Protein AF-A0AAW5ADW5-F1 (afdb_monomer_lite)

Structure (mmCIF, N/CA/C/O backbone):
data_AF-A0AAW5ADW5-F1
#
_entry.id   AF-A0AAW5ADW5-F1
#
loop_
_atom_site.group_PDB
_atom_site.id
_atom_site.type_symbol
_atom_site.label_atom_id
_atom_site.label_alt_id
_atom_site.label_comp_id
_atom_site.label_asym_id
_atom_site.label_entity_id
_atom_site.label_seq_id
_atom_site.pdbx_PDB_ins_code
_atom_site.Cartn_x
_atom_site.Cartn_y
_atom_site.Cartn_z
_atom_site.occupancy
_atom_site.B_iso_or_equiv
_atom_site.auth_seq_id
_atom_site.auth_comp_id
_atom_site.auth_asym_id
_atom_site.auth_atom_id
_atom_site.pdbx_PDB_model_num
ATOM 1 N N . MET A 1 1 ? 5.653 7.136 10.709 1.00 45.62 1 MET A N 1
ATOM 2 C CA . MET A 1 1 ? 5.687 5.986 9.777 1.00 45.62 1 MET A CA 1
ATOM 3 C C . MET A 1 1 ? 7.054 5.313 9.903 1.00 45.62 1 MET A C 1
ATOM 5 O O . MET A 1 1 ? 8.039 6.046 9.893 1.00 45.62 1 MET A O 1
ATOM 9 N N . PRO A 1 2 ? 7.150 3.985 10.089 1.00 39.09 2 PRO A N 1
ATOM 10 C CA . PRO A 1 2 ? 8.433 3.304 10.281 1.00 39.09 2 PRO A CA 1
ATOM 11 C C . PRO A 1 2 ? 9.380 3.470 9.071 1.00 39.09 2 PRO A C 1
ATOM 13 O O . PRO A 1 2 ? 8.935 3.268 7.937 1.00 39.09 2 PRO A O 1
ATOM 16 N N . PRO A 1 3 ? 10.683 3.753 9.278 1.00 46.34 3 PRO A N 1
ATOM 17 C CA . PRO A 1 3 ? 11.676 3.918 8.202 1.00 46.34 3 PRO A CA 1
ATOM 18 C C . PRO A 1 3 ? 11.864 2.685 7.299 1.00 46.34 3 PRO A C 1
ATOM 20 O O . PRO A 1 3 ? 12.345 2.791 6.175 1.00 46.34 3 PRO A O 1
ATOM 23 N N . SER A 1 4 ? 11.485 1.498 7.774 1.00 50.69 4 SER A N 1
ATOM 24 C CA . SER A 1 4 ? 11.628 0.228 7.049 1.00 50.69 4 SER A CA 1
ATOM 25 C C . SER A 1 4 ? 10.579 0.019 5.947 1.00 50.69 4 SER A C 1
ATOM 27 O O . SER A 1 4 ? 10.792 -0.767 5.018 1.00 50.69 4 SER A O 1
ATOM 29 N N . LEU A 1 5 ? 9.437 0.710 6.026 1.00 45.44 5 LEU A N 1
ATOM 30 C CA . LEU A 1 5 ? 8.346 0.575 5.058 1.00 45.44 5 LEU A CA 1
ATOM 31 C C . LEU A 1 5 ? 8.602 1.404 3.800 1.00 45.44 5 LEU A C 1
ATOM 33 O O . LEU A 1 5 ? 8.369 0.919 2.693 1.00 45.44 5 LEU A O 1
ATOM 37 N N . THR A 1 6 ? 9.159 2.605 3.955 1.00 50.12 6 THR A N 1
ATOM 38 C CA . THR A 1 6 ? 9.479 3.505 2.845 1.00 50.12 6 THR A CA 1
ATOM 39 C C . THR A 1 6 ? 10.490 2.862 1.899 1.00 50.12 6 THR A C 1
ATOM 41 O O . THR A 1 6 ? 10.198 2.716 0.715 1.00 50.12 6 THR A O 1
ATOM 44 N N . HIS A 1 7 ? 11.623 2.370 2.403 1.00 50.06 7 HIS A N 1
ATOM 45 C CA . HIS A 1 7 ? 12.730 1.895 1.562 1.00 50.06 7 HIS A CA 1
ATOM 46 C C . HIS A 1 7 ? 12.331 0.772 0.579 1.00 50.06 7 HIS A C 1
ATOM 48 O O . HIS A 1 7 ? 12.723 0.790 -0.587 1.00 50.06 7 HIS A O 1
ATOM 54 N N . SER A 1 8 ? 11.489 -0.181 1.005 1.00 52.41 8 SER A N 1
ATOM 55 C CA . SER A 1 8 ? 11.025 -1.254 0.106 1.00 52.41 8 SER A CA 1
ATOM 56 C C . SER A 1 8 ? 9.930 -0.810 -0.867 1.00 52.41 8 SER A C 1
ATOM 58 O O . SER A 1 8 ? 9.838 -1.356 -1.963 1.00 52.41 8 SER A O 1
ATOM 60 N N . LEU A 1 9 ? 9.115 0.184 -0.491 1.00 52.06 9 LEU A N 1
ATOM 61 C CA . LEU A 1 9 ? 8.066 0.730 -1.354 1.00 52.06 9 LEU A CA 1
ATOM 62 C C . LEU A 1 9 ? 8.649 1.599 -2.481 1.00 52.06 9 LEU A C 1
ATOM 64 O O . LEU A 1 9 ? 8.184 1.529 -3.616 1.00 52.06 9 LEU A O 1
ATOM 68 N N . TYR A 1 10 ? 9.698 2.373 -2.191 1.00 57.38 10 TYR A N 1
ATOM 69 C CA . TYR A 1 10 ? 10.433 3.132 -3.208 1.00 57.38 10 TYR A CA 1
ATOM 70 C C . TYR A 1 10 ? 11.123 2.198 -4.215 1.00 57.38 10 TYR A C 1
ATOM 72 O O . TYR A 1 10 ? 11.016 2.415 -5.420 1.00 57.38 10 TYR A O 1
ATOM 80 N N . SER A 1 11 ? 11.715 1.099 -3.734 1.00 67.31 11 SER A N 1
ATOM 81 C CA . SER A 1 11 ? 12.453 0.138 -4.565 1.00 67.31 11 SER A CA 1
ATOM 82 C C . SER A 1 11 ? 11.614 -0.491 -5.688 1.00 67.31 11 SER A C 1
ATOM 84 O O . SER A 1 11 ? 12.034 -0.488 -6.849 1.00 67.31 11 SER A O 1
ATOM 86 N N . TRP A 1 12 ? 10.413 -1.007 -5.394 1.00 69.19 12 TRP A N 1
ATOM 87 C CA . TRP A 1 12 ? 9.588 -1.618 -6.446 1.00 69.19 12 TRP A CA 1
ATOM 88 C C . TRP A 1 12 ? 9.013 -0.568 -7.397 1.00 69.19 12 TRP A C 1
ATOM 90 O O . TRP A 1 12 ? 8.902 -0.847 -8.590 1.00 69.19 12 TRP A O 1
ATOM 100 N N . ARG A 1 13 ? 8.684 0.636 -6.899 1.00 70.25 13 ARG A N 1
ATOM 101 C CA . ARG A 1 13 ? 8.184 1.742 -7.724 1.00 70.25 13 ARG A CA 1
ATOM 102 C C . ARG A 1 13 ? 9.242 2.181 -8.725 1.00 70.25 13 ARG A C 1
ATOM 104 O O . ARG A 1 13 ? 8.940 2.318 -9.900 1.00 70.25 13 ARG A O 1
ATOM 111 N N . GLU A 1 14 ? 10.480 2.361 -8.282 1.00 77.75 14 GLU A N 1
ATOM 112 C CA . GLU A 1 14 ? 11.607 2.706 -9.152 1.00 77.75 14 GLU A CA 1
ATOM 113 C C . GLU A 1 14 ? 11.882 1.604 -10.177 1.00 77.75 14 GLU A C 1
ATOM 115 O O . GLU A 1 14 ? 12.017 1.894 -11.365 1.00 77.75 14 GLU A O 1
ATOM 120 N N . SER A 1 15 ? 11.869 0.337 -9.747 1.00 75.56 15 SER A N 1
ATOM 121 C CA . SER A 1 15 ? 11.998 -0.819 -10.643 1.00 75.56 15 SER A CA 1
ATOM 122 C C . SER A 1 15 ? 10.884 -0.860 -11.694 1.00 75.56 15 SER A C 1
ATOM 124 O O . SER A 1 15 ? 11.150 -1.083 -12.876 1.00 75.56 15 SER A O 1
ATOM 126 N N . LEU A 1 16 ? 9.636 -0.615 -11.286 1.00 76.50 16 LEU A N 1
ATOM 127 C CA . LEU A 1 16 ? 8.482 -0.604 -12.177 1.00 76.50 16 LEU A CA 1
ATOM 128 C C . LEU A 1 16 ? 8.550 0.568 -13.156 1.00 76.50 16 LEU A C 1
ATOM 130 O O . LEU A 1 16 ? 8.416 0.354 -14.355 1.00 76.50 16 LEU A O 1
ATOM 134 N N . THR A 1 17 ? 8.819 1.779 -12.668 1.00 79.69 17 THR A N 1
ATOM 135 C CA . THR A 1 17 ? 8.977 2.982 -13.493 1.00 79.69 17 THR A CA 1
ATOM 136 C C . THR A 1 17 ? 10.092 2.805 -14.512 1.00 79.69 17 THR A C 1
ATOM 138 O O . THR A 1 17 ? 9.907 3.130 -15.682 1.00 79.69 17 THR A O 1
ATOM 141 N N . LEU A 1 18 ? 11.235 2.243 -14.106 1.00 81.44 18 LEU A N 1
ATOM 142 C CA . LEU A 1 18 ? 12.326 1.935 -15.021 1.00 81.44 18 LEU A CA 1
ATOM 143 C C . LEU A 1 18 ? 11.855 0.972 -16.112 1.00 81.44 18 LEU A C 1
ATOM 145 O O . LEU A 1 18 ? 12.024 1.267 -17.290 1.00 81.44 18 LEU A O 1
ATOM 149 N N . LYS A 1 19 ? 11.225 -0.147 -15.745 1.00 77.00 19 LYS A N 1
ATOM 150 C CA . LYS A 1 19 ? 10.771 -1.144 -16.721 1.00 77.00 19 LYS A CA 1
ATOM 151 C C . LYS A 1 19 ? 9.681 -0.609 -17.654 1.00 77.00 19 LYS A C 1
ATOM 153 O O . LYS A 1 19 ? 9.738 -0.889 -18.845 1.00 77.00 19 LYS A O 1
ATOM 158 N N . ILE A 1 20 ? 8.743 0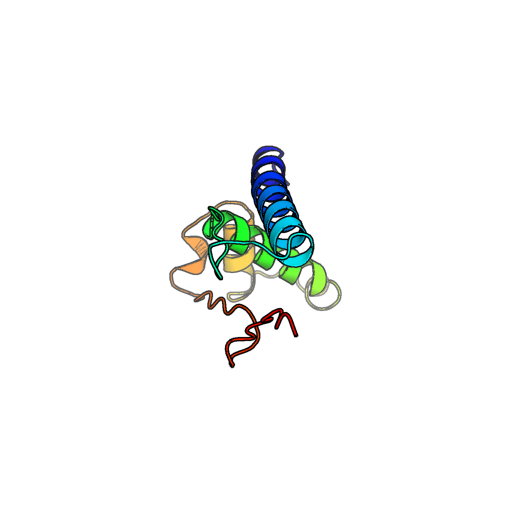.194 -17.149 1.00 77.81 20 ILE A N 1
ATOM 159 C CA . ILE A 1 20 ? 7.729 0.890 -17.957 1.00 77.81 20 ILE A CA 1
ATOM 160 C C . ILE A 1 20 ? 8.411 1.833 -18.951 1.00 77.81 20 ILE A C 1
ATOM 162 O O . ILE A 1 20 ? 8.141 1.776 -20.149 1.00 77.81 20 ILE A O 1
ATOM 166 N N . ASN A 1 21 ? 9.343 2.663 -18.480 1.00 80.00 21 ASN A N 1
ATOM 167 C CA . ASN A 1 21 ? 10.070 3.590 -19.341 1.00 80.00 21 ASN A CA 1
ATOM 168 C C . ASN A 1 21 ? 10.877 2.849 -20.409 1.00 80.00 21 ASN A C 1
ATOM 170 O O . ASN A 1 21 ? 10.855 3.251 -21.567 1.00 80.00 21 ASN A O 1
ATOM 174 N N . LEU A 1 22 ? 11.557 1.758 -20.049 1.00 76.50 22 LEU A N 1
ATOM 175 C CA . LEU A 1 22 ? 12.288 0.921 -20.999 1.00 76.50 22 LEU A CA 1
ATOM 176 C C . LEU A 1 22 ? 11.349 0.311 -22.048 1.00 76.50 22 LEU A C 1
ATOM 178 O O . LEU A 1 22 ? 11.667 0.363 -23.234 1.00 76.50 22 LEU A O 1
ATOM 182 N N . PHE A 1 23 ? 10.188 -0.195 -21.625 1.00 75.62 23 PHE A N 1
ATOM 183 C CA . PHE A 1 23 ? 9.178 -0.776 -22.508 1.00 75.62 23 PHE A CA 1
ATOM 184 C C . PHE A 1 23 ? 8.655 0.229 -23.546 1.00 75.62 23 PHE A C 1
ATOM 186 O O . PHE A 1 23 ? 8.555 -0.097 -24.724 1.00 75.62 23 PHE A O 1
ATOM 193 N N . PHE A 1 24 ? 8.369 1.471 -23.145 1.00 74.44 24 PHE A N 1
ATOM 194 C CA . PHE A 1 24 ? 7.875 2.491 -24.079 1.00 74.44 24 PHE A CA 1
ATOM 195 C C . PHE A 1 24 ? 8.990 3.150 -24.912 1.00 74.44 24 PHE A C 1
ATOM 197 O O . PHE A 1 24 ? 8.770 3.507 -26.079 1.00 74.44 24 PHE A O 1
ATOM 204 N N . LYS A 1 25 ? 10.193 3.293 -24.338 1.00 77.62 25 LYS A N 1
ATOM 205 C CA . LYS A 1 25 ? 11.356 3.921 -24.983 1.00 77.62 25 LYS A CA 1
ATOM 206 C C . LYS A 1 25 ? 11.949 3.041 -26.076 1.00 77.62 25 LYS A C 1
ATOM 208 O O . LYS A 1 25 ? 12.237 3.546 -27.159 1.00 77.62 25 LYS A O 1
ATOM 213 N N . TYR A 1 26 ? 12.118 1.747 -25.819 1.00 72.88 26 TYR A N 1
ATOM 214 C CA . TYR A 1 26 ? 12.745 0.834 -26.766 1.00 72.88 26 TYR A CA 1
ATOM 215 C C . TYR A 1 26 ? 11.688 0.050 -27.534 1.00 72.88 26 TYR A C 1
ATOM 217 O O . TYR A 1 26 ? 10.860 -0.651 -26.969 1.00 72.88 26 TYR A O 1
ATOM 225 N N . ALA A 1 27 ? 11.745 0.167 -28.856 1.00 60.94 27 ALA A N 1
ATOM 226 C CA . ALA A 1 27 ? 10.829 -0.455 -29.803 1.00 60.94 27 ALA A CA 1
ATOM 227 C C . ALA A 1 27 ? 10.918 -1.992 -29.886 1.00 60.94 27 ALA A C 1
ATOM 229 O O . ALA A 1 27 ? 10.156 -2.629 -30.603 1.00 60.94 27 ALA A O 1
ATOM 230 N N . ASN A 1 28 ? 11.853 -2.584 -29.146 1.00 66.06 28 ASN A N 1
ATOM 231 C CA . ASN A 1 28 ? 12.398 -3.901 -29.440 1.00 66.06 28 ASN A CA 1
ATOM 232 C C . ASN A 1 28 ? 12.211 -4.860 -28.261 1.00 66.06 28 ASN A C 1
ATOM 234 O O . ASN A 1 28 ? 12.974 -5.816 -28.143 1.00 66.06 28 ASN A O 1
ATOM 238 N N . SER A 1 29 ? 11.287 -4.578 -27.335 1.00 61.75 29 SER A N 1
ATOM 239 C CA . SER A 1 29 ? 11.070 -5.477 -26.201 1.00 61.75 29 SER A CA 1
ATOM 240 C C . SER A 1 29 ? 10.651 -6.851 -26.742 1.00 61.75 29 SER A C 1
ATOM 242 O O . SER A 1 29 ? 9.592 -6.945 -27.362 1.00 61.75 29 SER A O 1
ATOM 244 N N . PRO A 1 30 ? 11.441 -7.920 -26.522 1.00 65.56 30 PRO A N 1
ATOM 245 C CA . PRO A 1 30 ? 11.103 -9.260 -27.004 1.00 65.56 30 PRO A CA 1
ATOM 246 C C . PRO A 1 30 ? 9.888 -9.846 -26.268 1.00 65.56 30 PRO A C 1
ATOM 248 O O . PRO A 1 30 ? 9.374 -10.891 -26.654 1.00 65.56 30 PRO A O 1
ATOM 251 N N . VAL A 1 31 ? 9.433 -9.178 -25.201 1.00 61.47 31 VAL A N 1
ATOM 252 C CA . VAL A 1 31 ? 8.280 -9.555 -24.385 1.00 61.47 31 VAL A CA 1
ATOM 253 C C . VAL A 1 31 ? 7.284 -8.400 -24.294 1.00 61.47 31 VAL A C 1
ATOM 255 O O . VAL A 1 31 ? 7.668 -7.243 -24.111 1.00 61.47 31 VAL A O 1
ATOM 258 N N . SER A 1 32 ? 5.993 -8.716 -24.400 1.00 69.06 32 SER A N 1
ATOM 259 C CA . SER A 1 32 ? 4.881 -7.762 -24.281 1.00 69.06 32 SER A CA 1
ATOM 260 C C . SER A 1 32 ? 4.381 -7.587 -22.840 1.00 69.06 32 SER A C 1
ATOM 262 O O . SER A 1 32 ? 3.346 -6.959 -22.621 1.00 69.06 32 SER A O 1
ATOM 264 N N . SER A 1 33 ? 5.075 -8.166 -21.856 1.00 66.62 33 SER A N 1
ATOM 265 C CA . SER A 1 33 ? 4.739 -8.077 -20.436 1.00 66.62 33 SER A CA 1
ATOM 266 C C . SER A 1 33 ? 5.950 -7.669 -19.602 1.00 66.62 33 SER A C 1
ATOM 268 O O . SER A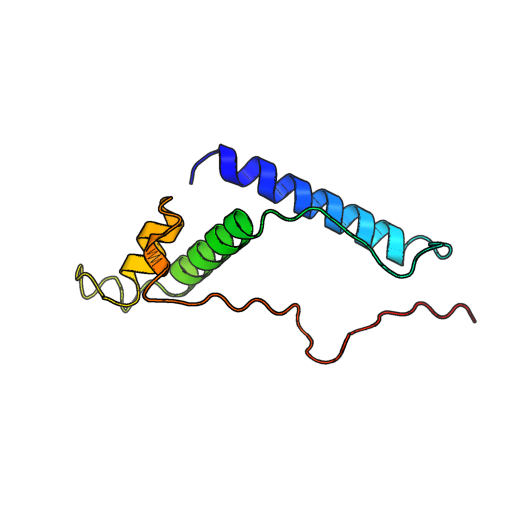 1 33 ? 7.095 -8.017 -19.889 1.00 66.62 33 SER A O 1
ATOM 270 N N . VAL A 1 34 ? 5.682 -6.915 -18.538 1.00 68.44 34 VAL A N 1
ATOM 271 C CA . VAL A 1 34 ? 6.676 -6.456 -17.570 1.00 68.44 34 VAL A CA 1
ATOM 272 C C . VAL A 1 34 ? 6.259 -6.960 -16.198 1.00 68.44 34 VAL A C 1
ATOM 274 O O . VAL A 1 34 ? 5.137 -6.722 -15.760 1.00 68.44 34 VAL A O 1
ATOM 277 N N . HIS A 1 35 ? 7.175 -7.625 -15.500 1.00 70.38 35 HIS A N 1
ATOM 278 C CA . HIS A 1 35 ? 6.929 -8.154 -14.162 1.00 70.38 35 HIS A CA 1
ATOM 279 C C . HIS A 1 35 ? 7.823 -7.453 -13.145 1.00 70.38 35 HIS A C 1
ATOM 281 O O . HIS A 1 35 ? 9.006 -7.203 -13.397 1.00 70.38 35 HIS A O 1
ATOM 287 N N . THR A 1 36 ? 7.277 -7.148 -11.973 1.00 72.94 36 THR A N 1
ATOM 288 C CA . THR A 1 36 ? 8.048 -6.645 -10.836 1.00 72.94 36 THR A CA 1
ATOM 289 C C . THR A 1 36 ? 7.565 -7.329 -9.560 1.00 72.94 36 THR A C 1
ATOM 291 O O . THR A 1 36 ? 6.357 -7.526 -9.417 1.00 72.94 36 THR A O 1
ATOM 294 N N . PRO A 1 37 ? 8.464 -7.731 -8.647 1.00 75.62 37 PRO A N 1
ATOM 295 C CA . PRO A 1 37 ? 8.041 -8.261 -7.362 1.00 75.62 37 PRO A CA 1
ATOM 296 C C . PRO A 1 37 ? 7.348 -7.151 -6.566 1.00 75.62 37 PRO A C 1
ATOM 298 O O . PRO A 1 37 ? 7.898 -6.063 -6.387 1.00 75.62 37 PRO A O 1
ATOM 301 N N . VAL A 1 38 ? 6.137 -7.430 -6.089 1.00 75.06 38 VAL A N 1
ATOM 302 C CA . VAL A 1 38 ? 5.359 -6.522 -5.241 1.00 75.06 38 VAL A CA 1
ATOM 303 C C . VAL A 1 38 ? 5.087 -7.218 -3.918 1.00 75.06 38 VAL A C 1
ATOM 305 O O . VAL A 1 38 ? 4.625 -8.356 -3.884 1.00 75.06 38 VAL A O 1
ATOM 308 N N . ASN A 1 39 ? 5.348 -6.521 -2.815 1.00 83.69 39 ASN A N 1
ATOM 309 C CA . ASN A 1 39 ? 4.859 -6.941 -1.510 1.00 83.69 39 ASN A CA 1
ATOM 310 C C . ASN A 1 39 ? 3.430 -6.403 -1.340 1.00 83.69 39 ASN A C 1
ATOM 312 O O . ASN A 1 39 ? 3.242 -5.239 -0.980 1.00 83.69 39 ASN A O 1
ATOM 316 N N . ALA A 1 40 ? 2.443 -7.248 -1.651 1.00 82.00 40 ALA A N 1
ATOM 317 C CA . ALA A 1 40 ? 1.028 -6.878 -1.654 1.00 82.00 40 ALA A CA 1
ATOM 318 C C . ALA A 1 40 ? 0.552 -6.361 -0.288 1.00 82.00 40 ALA A C 1
ATOM 320 O O . ALA A 1 40 ? -0.167 -5.370 -0.233 1.00 82.00 40 ALA A O 1
ATOM 321 N N . LEU A 1 41 ? 1.029 -6.959 0.807 1.00 86.50 41 LEU A N 1
ATOM 322 C CA . LEU A 1 41 ? 0.698 -6.550 2.172 1.00 86.50 41 LEU A CA 1
ATOM 323 C C . LEU A 1 41 ? 1.195 -5.131 2.482 1.00 86.50 41 LEU A C 1
ATOM 325 O O . LEU A 1 41 ? 0.432 -4.284 2.941 1.00 86.50 41 LEU A O 1
ATOM 329 N N . LYS A 1 42 ? 2.461 -4.827 2.165 1.00 85.31 42 LYS A N 1
ATOM 330 C CA . LYS A 1 42 ? 3.013 -3.472 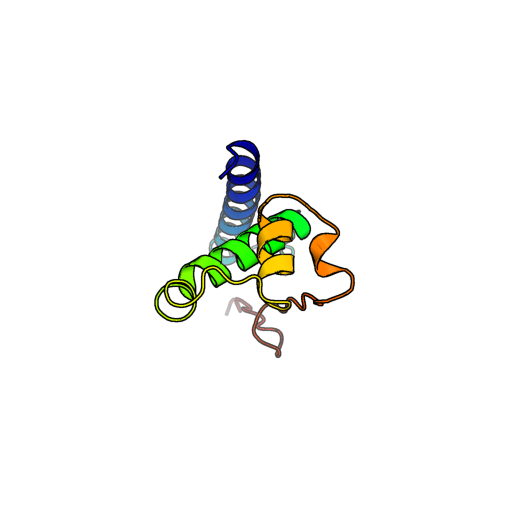2.345 1.00 85.31 42 LYS A CA 1
ATOM 331 C C . LYS A 1 42 ? 2.305 -2.443 1.468 1.00 85.31 42 LYS A C 1
ATOM 333 O O . LYS A 1 42 ? 2.102 -1.314 1.908 1.00 85.31 42 LYS A O 1
ATOM 338 N N . TYR A 1 43 ? 1.956 -2.820 0.239 1.00 84.69 43 TYR A N 1
ATOM 339 C CA . TYR A 1 43 ? 1.204 -1.959 -0.668 1.00 84.69 43 TYR A CA 1
ATOM 340 C C . TYR A 1 43 ? -0.202 -1.668 -0.126 1.00 84.69 43 TYR A C 1
ATOM 342 O O . TYR A 1 43 ? -0.576 -0.503 -0.013 1.00 84.69 43 TYR A O 1
ATOM 350 N N . ALA A 1 44 ? -0.938 -2.703 0.285 1.00 88.19 44 ALA A N 1
ATOM 351 C CA . ALA A 1 44 ? -2.262 -2.579 0.884 1.00 88.19 44 ALA A CA 1
ATOM 352 C C . ALA A 1 44 ? -2.228 -1.696 2.139 1.00 88.19 44 ALA A C 1
ATOM 354 O O . ALA A 1 44 ? -2.999 -0.746 2.241 1.00 88.19 44 ALA A O 1
ATOM 355 N N . ARG A 1 45 ? -1.264 -1.924 3.041 1.00 91.06 45 ARG A N 1
ATOM 356 C CA . ARG A 1 45 ? -1.040 -1.097 4.235 1.00 91.06 45 ARG A CA 1
ATOM 357 C C . ARG A 1 45 ? -0.835 0.380 3.894 1.00 91.06 45 ARG A C 1
ATOM 359 O O . ARG A 1 45 ? -1.438 1.251 4.517 1.00 91.06 45 ARG A O 1
ATOM 366 N N . ALA A 1 46 ? 0.001 0.672 2.898 1.00 88.56 46 ALA A N 1
ATOM 367 C CA . ALA A 1 46 ? 0.239 2.044 2.454 1.00 88.56 46 ALA A CA 1
ATOM 368 C C . ALA A 1 46 ? -1.027 2.689 1.861 1.00 88.56 46 ALA A C 1
ATOM 370 O O . ALA A 1 46 ? -1.327 3.839 2.176 1.00 88.56 46 ALA A O 1
ATOM 371 N N . MET A 1 47 ? -1.787 1.945 1.054 1.00 89.19 47 MET A N 1
ATOM 372 C CA . MET A 1 47 ? -3.037 2.415 0.450 1.00 89.19 47 MET A CA 1
ATOM 373 C C . MET A 1 47 ? -4.119 2.709 1.492 1.00 89.19 47 MET A C 1
ATOM 375 O O . MET A 1 47 ? -4.727 3.775 1.435 1.00 89.19 47 MET A O 1
ATOM 379 N N . VAL A 1 48 ? -4.325 1.817 2.467 1.00 90.06 48 VAL A N 1
ATOM 380 C CA . VAL A 1 48 ? -5.276 2.039 3.571 1.00 90.06 48 VAL A CA 1
ATOM 381 C C . VAL A 1 48 ? -4.869 3.270 4.382 1.00 90.06 48 VAL A C 1
ATOM 383 O O . VAL A 1 48 ? -5.707 4.125 4.656 1.00 90.06 48 VAL A O 1
ATOM 386 N N . GLY A 1 49 ? -3.577 3.430 4.690 1.00 88.94 49 GLY A N 1
ATOM 387 C CA . GLY A 1 49 ? -3.072 4.623 5.374 1.00 88.94 49 GLY A CA 1
ATOM 388 C C . GLY A 1 49 ? -3.327 5.919 4.594 1.00 88.94 49 GLY A C 1
ATOM 389 O O . GLY A 1 49 ? -3.752 6.917 5.176 1.00 88.94 49 GLY A O 1
ATOM 390 N N . HIS A 1 50 ? -3.118 5.908 3.274 1.00 87.75 50 HIS A N 1
ATOM 391 C CA . HIS A 1 50 ? -3.448 7.046 2.413 1.00 87.75 50 HIS A CA 1
ATOM 392 C C . HIS A 1 50 ? -4.945 7.347 2.392 1.00 87.75 50 HIS A C 1
ATOM 394 O O . HIS A 1 50 ? -5.319 8.509 2.545 1.00 87.75 50 HIS A O 1
ATOM 400 N N . LEU A 1 51 ? -5.792 6.324 2.261 1.00 86.12 51 LEU A N 1
ATOM 401 C CA . LEU A 1 51 ? -7.242 6.487 2.294 1.00 86.12 51 LEU A CA 1
ATOM 402 C C . LEU A 1 51 ? -7.689 7.132 3.610 1.00 86.12 51 LEU A C 1
ATOM 404 O O . LEU A 1 51 ? -8.334 8.174 3.567 1.00 86.12 51 LEU A O 1
ATOM 408 N N . LEU A 1 52 ? -7.255 6.585 4.754 1.00 85.31 52 LEU A N 1
ATOM 409 C CA . LEU A 1 52 ? -7.564 7.122 6.084 1.00 85.31 52 LEU A CA 1
ATOM 410 C C . LEU A 1 52 ? -7.157 8.597 6.213 1.00 85.31 52 LEU A C 1
ATOM 412 O O . LEU A 1 52 ? -7.939 9.402 6.714 1.00 85.31 52 LEU A O 1
ATOM 416 N N . SER A 1 53 ? -5.972 8.963 5.707 1.00 83.25 53 SER A N 1
ATOM 417 C CA . SER A 1 53 ? -5.487 10.352 5.724 1.00 83.25 53 SER A CA 1
ATOM 418 C C . SER A 1 53 ? -6.276 11.299 4.814 1.00 83.25 53 SER A C 1
ATOM 420 O O . SER A 1 53 ? -6.383 12.485 5.113 1.00 83.25 53 SER A O 1
ATOM 422 N N . ALA A 1 54 ? -6.834 10.789 3.712 1.00 81.00 54 ALA A N 1
ATOM 423 C CA . ALA A 1 54 ? -7.631 11.571 2.771 1.00 81.00 54 ALA A C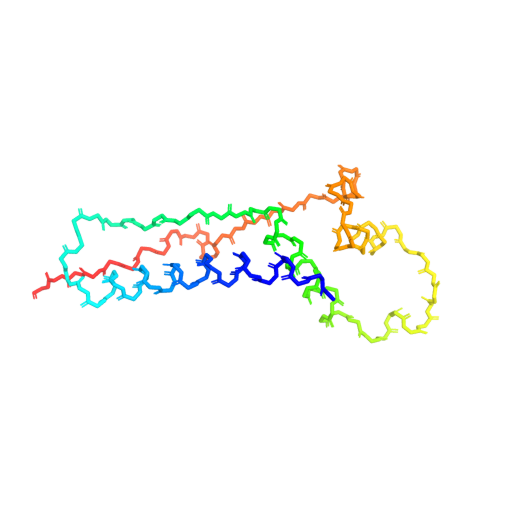A 1
ATOM 424 C C . ALA A 1 54 ? -9.075 11.763 3.257 1.00 81.00 54 ALA A C 1
ATOM 426 O O . ALA A 1 54 ? -9.716 12.752 2.914 1.00 81.00 54 ALA A O 1
ATOM 427 N N . THR A 1 55 ? -9.585 10.830 4.064 1.00 74.12 55 THR A N 1
ATOM 428 C CA . THR A 1 55 ? -10.959 10.851 4.583 1.00 74.12 55 THR A CA 1
ATOM 429 C C . THR A 1 55 ? -11.144 11.690 5.852 1.00 74.12 55 THR A C 1
ATOM 431 O O . THR A 1 55 ? -12.277 11.937 6.254 1.00 74.12 55 THR A O 1
ATOM 434 N N . SER A 1 56 ? -10.075 12.138 6.518 1.00 58.94 56 SER A N 1
ATOM 435 C CA . SER A 1 56 ? -10.182 12.605 7.905 1.00 58.94 56 SER A CA 1
ATOM 436 C C . SER A 1 56 ? -10.092 14.124 8.083 1.00 58.94 56 SER A C 1
ATOM 438 O O . SER A 1 56 ? -8.987 14.654 8.183 1.00 58.94 56 SER A O 1
ATOM 440 N N . VAL A 1 57 ? -11.236 14.794 8.279 1.00 57.59 57 VAL A N 1
ATOM 441 C CA . VAL A 1 57 ? -11.321 15.929 9.228 1.00 57.59 57 VAL A CA 1
ATOM 442 C C . VAL A 1 57 ? -12.658 15.931 9.983 1.00 57.59 57 VAL A C 1
ATOM 444 O O . VAL A 1 57 ? -12.657 15.943 11.211 1.00 57.59 57 VAL A O 1
ATOM 447 N N . GLU A 1 58 ? -13.805 15.877 9.301 1.00 57.66 58 GLU A N 1
ATOM 448 C CA . GLU A 1 58 ? -15.090 16.181 9.965 1.00 57.66 58 GLU A CA 1
ATOM 449 C C . GLU A 1 58 ? -15.663 15.046 10.824 1.00 57.66 58 GLU A C 1
ATOM 451 O O . GLU A 1 58 ? -16.238 15.312 11.881 1.00 57.66 58 GLU A O 1
ATOM 456 N N . GLU A 1 59 ? -15.489 13.790 10.413 1.00 55.84 59 GLU A N 1
ATOM 457 C CA . GLU A 1 59 ? -16.030 12.628 11.134 1.00 55.84 59 GLU A CA 1
ATOM 458 C C . GLU A 1 59 ? -15.127 12.208 12.312 1.00 55.84 59 GLU A C 1
ATOM 460 O O . GLU A 1 59 ? -15.605 11.748 13.345 1.00 55.84 59 GLU A O 1
ATOM 465 N N . PHE A 1 60 ? -13.816 12.463 12.206 1.00 57.88 60 PHE A N 1
ATOM 466 C CA . PHE A 1 60 ? -12.819 12.060 13.205 1.00 57.88 60 PHE A CA 1
ATOM 467 C C . PHE A 1 60 ? -12.737 13.006 14.412 1.00 57.88 60 PHE A C 1
ATOM 469 O O . PHE A 1 60 ? -12.511 12.569 15.537 1.00 57.88 60 PHE A O 1
ATOM 476 N N . LEU A 1 61 ? -12.921 14.315 14.198 1.00 56.47 61 LEU A N 1
ATOM 477 C CA . LEU A 1 61 ? -12.828 15.316 15.269 1.00 56.47 61 LEU A CA 1
ATOM 478 C C . LEU A 1 61 ? -14.059 15.333 16.185 1.00 56.47 61 LEU A C 1
ATOM 480 O O . LEU A 1 61 ? -13.960 15.765 17.331 1.00 56.47 61 LEU A O 1
ATOM 484 N N . LYS A 1 62 ? -15.221 14.886 15.693 1.00 58.38 62 LYS A N 1
ATOM 485 C CA . LYS A 1 62 ? -16.483 14.949 16.448 1.00 58.38 62 LYS A CA 1
ATOM 486 C C . LYS A 1 62 ? -16.642 13.834 17.468 1.00 58.38 62 LYS A C 1
ATOM 488 O O . LYS A 1 62 ? -17.362 14.007 18.446 1.00 58.38 62 LYS A O 1
ATOM 493 N N . THR A 1 63 ? -15.969 12.711 17.269 1.00 51.09 63 THR A N 1
ATOM 494 C CA . THR A 1 63 ? -16.060 11.578 18.174 1.00 51.09 63 THR A CA 1
ATOM 495 C C . THR A 1 63 ? -14.696 10.924 18.241 1.00 51.09 63 THR A C 1
ATOM 497 O O . THR A 1 63 ? -14.316 10.196 17.330 1.00 51.09 63 THR A O 1
ATOM 500 N N . GLY A 1 64 ? -13.981 11.087 19.354 1.00 56.09 64 GLY A N 1
ATOM 501 C CA . GLY A 1 64 ? -12.892 10.178 19.736 1.00 56.09 64 GLY A CA 1
ATOM 502 C C . GLY A 1 64 ? -13.387 8.747 20.007 1.00 56.09 64 GLY A C 1
ATOM 503 O O . GLY A 1 64 ? -12.842 8.055 20.859 1.00 56.09 64 GLY A O 1
ATOM 504 N N . HIS A 1 65 ? -14.472 8.331 19.351 1.00 61.03 65 HIS A N 1
ATOM 505 C CA . HIS A 1 65 ? -15.115 7.052 19.518 1.00 61.03 65 HIS A CA 1
ATOM 506 C C . HIS A 1 65 ? -14.515 6.063 18.538 1.00 61.03 65 HIS A C 1
ATOM 508 O O . HIS A 1 65 ? -14.366 6.322 17.343 1.00 61.03 65 HIS A O 1
ATOM 514 N N . SER A 1 66 ? -14.198 4.910 19.107 1.00 71.25 66 SER A N 1
ATOM 515 C CA . SER A 1 66 ? -13.971 3.684 18.375 1.00 71.25 66 SER A CA 1
ATOM 516 C C . SER A 1 66 ? -15.142 3.431 17.418 1.00 71.25 66 SER A C 1
ATOM 518 O O . SER A 1 66 ? -16.306 3.579 17.799 1.00 71.25 66 SER A O 1
ATOM 520 N N . THR A 1 67 ? -14.835 3.081 16.170 1.00 79.12 67 THR A N 1
ATOM 521 C CA . THR A 1 67 ? -15.836 2.654 15.188 1.00 79.12 67 THR A CA 1
ATOM 522 C C . THR A 1 67 ? -15.483 1.256 14.679 1.00 79.12 67 THR A C 1
ATOM 524 O O . THR A 1 67 ? -14.334 1.035 14.283 1.00 79.12 67 THR A O 1
ATOM 527 N N . PRO A 1 68 ? -16.460 0.330 14.595 1.00 83.50 68 PRO A N 1
ATOM 528 C CA . PRO A 1 68 ? -16.230 -1.025 14.083 1.00 83.50 68 PRO A CA 1
ATOM 529 C C . PRO A 1 68 ? -15.686 -1.073 12.647 1.00 83.50 68 PRO A C 1
ATOM 531 O O . PRO A 1 68 ? -15.129 -2.085 12.238 1.00 83.50 68 PRO A O 1
ATOM 534 N N . TYR A 1 69 ? -15.852 0.013 11.884 1.00 84.94 69 TYR A N 1
ATOM 535 C CA . TYR A 1 69 ? -15.352 0.137 10.518 1.00 84.94 69 TYR A CA 1
ATOM 536 C C . TYR A 1 69 ? -13.910 0.673 10.461 1.00 84.94 69 TYR A C 1
ATOM 538 O O . TYR A 1 69 ? -13.045 0.048 9.859 1.00 84.94 69 TYR A O 1
ATOM 546 N N . LEU A 1 70 ? -13.606 1.813 11.100 1.00 85.12 70 LEU A N 1
ATOM 547 C CA . LEU A 1 70 ? -12.290 2.453 10.941 1.00 85.12 70 LEU A CA 1
ATOM 548 C C . LEU A 1 70 ? -11.199 1.853 11.828 1.00 85.12 70 LEU A C 1
ATOM 550 O O . LEU A 1 70 ? -10.025 1.964 11.484 1.00 85.12 70 LEU A O 1
ATOM 554 N N . ASP A 1 71 ? -11.538 1.269 12.975 1.00 88.12 71 ASP A N 1
ATOM 555 C CA . ASP A 1 71 ? -10.510 0.807 13.913 1.00 88.12 71 ASP A CA 1
ATOM 556 C C . ASP A 1 71 ? -9.716 -0.399 13.406 1.00 88.12 71 ASP A C 1
ATOM 558 O O . ASP A 1 71 ? -8.487 -0.323 13.453 1.00 88.12 71 ASP A O 1
ATOM 562 N N . PRO A 1 72 ? -10.342 -1.431 12.804 1.00 92.56 72 PRO A N 1
ATOM 563 C CA . PRO A 1 72 ? -9.604 -2.488 12.111 1.00 92.56 72 PRO A CA 1
ATOM 564 C C . PRO A 1 72 ? -8.612 -1.949 11.069 1.00 92.56 72 PRO A C 1
ATOM 566 O O . PRO A 1 72 ? -7.490 -2.438 10.955 1.00 92.56 72 PRO A O 1
ATOM 569 N N . LEU A 1 73 ? -8.991 -0.891 10.339 1.00 91.00 73 LEU A N 1
ATOM 570 C CA . LEU A 1 73 ? -8.132 -0.253 9.336 1.00 91.00 73 LEU A CA 1
ATOM 571 C C . LEU A 1 73 ? -6.932 0.465 9.971 1.00 91.00 73 LEU A C 1
ATOM 573 O O . LEU A 1 73 ? -5.835 0.441 9.411 1.00 91.00 73 LEU A O 1
ATOM 577 N N . LYS A 1 74 ? -7.115 1.103 11.135 1.00 89.94 74 LYS A N 1
ATOM 578 C CA . LYS A 1 74 ? -6.022 1.755 11.877 1.00 89.94 74 LYS A CA 1
ATOM 579 C C . LYS A 1 74 ? -5.027 0.724 12.392 1.00 89.94 74 LYS A C 1
ATOM 581 O O . LYS A 1 74 ? -3.835 0.881 12.144 1.00 89.94 74 LYS A O 1
ATOM 586 N N . GLU A 1 75 ? -5.509 -0.328 13.048 1.00 92.19 75 GLU A N 1
ATOM 587 C CA . GLU A 1 75 ? -4.665 -1.409 13.576 1.00 92.19 75 GLU A CA 1
ATOM 588 C C . GLU A 1 75 ? -3.886 -2.106 12.452 1.00 92.19 75 GLU A C 1
ATOM 590 O O . GLU A 1 75 ? -2.668 -2.301 12.548 1.00 92.19 75 GLU A O 1
ATOM 595 N N . PHE A 1 76 ? -4.540 -2.335 11.308 1.00 93.88 76 PHE A N 1
ATOM 596 C CA . PHE A 1 76 ? -3.880 -2.850 10.111 1.00 93.88 76 PHE A CA 1
ATOM 597 C C . PHE A 1 76 ? -2.733 -1.955 9.625 1.00 93.88 76 PHE A C 1
ATOM 599 O O . PHE A 1 76 ? -1.651 -2.439 9.263 1.00 93.88 76 PHE A O 1
ATOM 606 N N . VAL A 1 77 ? -2.934 -0.634 9.641 1.00 92.12 77 VAL A N 1
ATOM 607 C CA . VAL A 1 77 ? -1.901 0.348 9.283 1.00 92.12 77 VAL A CA 1
ATOM 608 C C . VAL A 1 77 ? -0.764 0.394 10.306 1.00 92.12 77 VAL A C 1
ATOM 610 O O . VAL A 1 77 ? 0.395 0.563 9.911 1.00 92.12 77 VAL A O 1
ATOM 613 N N . LEU A 1 78 ? -1.072 0.219 11.592 1.00 91.88 78 LEU A N 1
ATOM 614 C CA . LEU A 1 78 ? -0.104 0.246 12.691 1.00 91.88 78 LEU A CA 1
ATOM 615 C C . LEU A 1 78 ? 0.772 -1.010 12.765 1.00 91.88 78 LEU A C 1
ATOM 617 O O . LEU A 1 78 ? 1.899 -0.918 13.253 1.00 91.88 78 LEU A O 1
ATOM 621 N N . GLY A 1 79 ? 0.324 -2.136 12.207 1.00 91.50 79 GLY A N 1
ATOM 622 C CA . GLY A 1 79 ? 1.172 -3.314 12.018 1.00 91.50 79 GLY A CA 1
ATOM 623 C C . GLY A 1 79 ? 0.498 -4.660 12.242 1.00 91.50 79 GLY A C 1
ATOM 624 O O . GLY A 1 79 ? 1.161 -5.671 12.031 1.00 91.50 79 GLY A O 1
ATOM 625 N N . ASP A 1 80 ? -0.774 -4.695 12.637 1.00 93.38 80 ASP A N 1
ATOM 626 C CA . ASP A 1 80 ? -1.501 -5.951 12.808 1.00 93.38 80 ASP A CA 1
ATOM 627 C C . ASP A 1 80 ? -1.989 -6.482 11.450 1.00 93.38 80 ASP A C 1
ATOM 629 O O . ASP A 1 80 ? -2.945 -5.978 10.864 1.00 93.38 80 ASP A O 1
ATOM 633 N N . ASP A 1 81 ? -1.315 -7.507 10.925 1.00 91.06 81 ASP A N 1
ATOM 634 C CA . ASP A 1 81 ? -1.649 -8.125 9.636 1.00 91.06 81 ASP A CA 1
ATOM 635 C C . ASP A 1 81 ? -3.020 -8.838 9.640 1.00 91.06 81 ASP A C 1
ATOM 637 O O . ASP A 1 81 ? -3.558 -9.115 8.566 1.00 91.06 81 ASP A O 1
ATOM 641 N N . HIS A 1 82 ? -3.601 -9.106 10.817 1.00 92.12 82 HIS A N 1
ATOM 642 C CA . HIS A 1 82 ? -4.864 -9.829 10.987 1.00 92.12 82 HIS A CA 1
ATOM 643 C C . HIS A 1 82 ? -6.031 -8.951 11.454 1.00 92.12 82 HIS A C 1
ATOM 645 O O . HIS A 1 82 ? -7.165 -9.426 11.492 1.00 92.12 82 HIS A O 1
ATOM 651 N N . ALA A 1 83 ? -5.800 -7.662 11.724 1.00 91.50 83 ALA A N 1
ATOM 652 C CA . ALA A 1 83 ? -6.825 -6.742 12.227 1.00 91.50 83 ALA A CA 1
ATOM 653 C C . ALA A 1 83 ? -8.099 -6.691 11.364 1.00 91.50 83 ALA A C 1
ATOM 655 O O . ALA A 1 83 ? -9.192 -6.431 11.863 1.00 91.50 83 ALA A O 1
ATOM 656 N N . MET A 1 84 ? -7.967 -6.939 10.060 1.00 91.19 84 MET A N 1
ATOM 657 C CA . MET A 1 84 ? -9.061 -6.875 9.090 1.00 91.19 84 MET A CA 1
ATOM 658 C C . MET A 1 84 ? -9.674 -8.237 8.741 1.00 91.19 84 MET A C 1
ATOM 660 O O . MET A 1 84 ? -10.681 -8.253 8.039 1.00 91.19 84 MET A O 1
ATOM 664 N N . SER A 1 85 ? -9.112 -9.357 9.215 1.00 89.69 85 SER A N 1
ATOM 665 C CA . SER A 1 85 ? -9.449 -10.706 8.725 1.00 89.69 85 SER A CA 1
ATOM 666 C C . SER A 1 85 ? -10.934 -11.065 8.822 1.00 89.69 85 SER A C 1
ATOM 668 O O . SER A 1 85 ? -11.431 -11.774 7.955 1.00 89.69 85 SER A O 1
ATOM 670 N N . ASP A 1 86 ? -11.640 -10.536 9.823 1.00 90.44 86 ASP A N 1
ATOM 671 C CA . ASP A 1 86 ? -13.062 -10.822 10.045 1.00 90.44 86 ASP A CA 1
ATOM 672 C C . ASP A 1 86 ? -13.995 -9.679 9.610 1.00 90.44 86 ASP A C 1
ATOM 674 O O . ASP A 1 86 ? -15.216 -9.804 9.698 1.00 90.44 86 ASP A O 1
ATOM 678 N N . THR A 1 87 ? -13.445 -8.535 9.185 1.00 90.31 87 THR A N 1
ATOM 679 C CA . THR A 1 87 ? -14.222 -7.298 8.987 1.00 90.31 87 THR A CA 1
ATOM 680 C C . THR A 1 87 ? -14.145 -6.725 7.578 1.00 90.31 87 THR A C 1
ATOM 682 O O . THR A 1 87 ? -15.109 -6.102 7.135 1.00 90.31 87 THR A O 1
ATOM 685 N N . HIS A 1 88 ? -13.028 -6.903 6.870 1.00 88.56 88 HIS A N 1
ATOM 686 C CA . HIS A 1 88 ? -12.791 -6.249 5.588 1.00 88.56 88 HIS A CA 1
ATOM 687 C C . HIS A 1 88 ? -12.027 -7.151 4.620 1.00 88.56 88 HIS A C 1
ATOM 689 O O . HIS A 1 88 ? -10.950 -7.651 4.936 1.00 88.56 88 HIS A O 1
ATOM 695 N N . ASP A 1 89 ? -12.514 -7.211 3.383 1.00 87.25 89 ASP A N 1
ATOM 696 C CA . ASP A 1 89 ? -11.794 -7.796 2.257 1.00 87.25 89 ASP A CA 1
ATOM 697 C C . ASP A 1 89 ? -11.188 -6.699 1.373 1.00 87.25 89 ASP A C 1
ATOM 699 O O . ASP A 1 89 ? -11.855 -5.729 1.000 1.00 87.25 89 ASP A O 1
ATOM 703 N N . ILE A 1 90 ? -9.913 -6.854 1.000 1.00 83.06 90 ILE A N 1
ATOM 704 C CA . ILE A 1 90 ? -9.228 -5.929 0.089 1.00 83.06 90 ILE A CA 1
ATOM 705 C C . ILE A 1 90 ? -9.242 -6.508 -1.323 1.00 83.06 90 ILE A C 1
ATOM 707 O O . ILE A 1 90 ? -8.441 -7.375 -1.674 1.00 83.06 90 ILE A O 1
ATOM 711 N N . PHE A 1 91 ? -10.104 -5.955 -2.170 1.00 80.06 91 PHE A N 1
ATOM 712 C CA . PHE A 1 91 ? -10.076 -6.212 -3.605 1.00 80.06 91 PHE A CA 1
ATOM 713 C C . PHE A 1 91 ? -9.178 -5.184 -4.292 1.00 80.06 91 PHE A C 1
ATOM 715 O O . PHE A 1 91 ? -9.422 -3.980 -4.214 1.00 80.06 91 PHE A O 1
ATOM 722 N N . TYR A 1 92 ? -8.142 -5.647 -4.990 1.00 71.12 92 TYR A N 1
ATOM 723 C CA . TYR A 1 92 ? -7.306 -4.794 -5.830 1.00 71.12 92 TYR A CA 1
ATOM 724 C C . TYR A 1 92 ? -7.523 -5.152 -7.300 1.00 71.12 92 TYR A C 1
ATOM 726 O O . TYR A 1 92 ? -7.422 -6.309 -7.702 1.00 71.12 92 TYR A O 1
ATOM 734 N N . TRP A 1 93 ? -7.815 -4.141 -8.117 1.00 63.88 93 TRP A N 1
ATOM 735 C CA . TRP A 1 93 ? -7.921 -4.279 -9.565 1.00 63.88 93 TRP A CA 1
ATOM 736 C C . TRP A 1 93 ? -7.080 -3.184 -10.210 1.00 63.88 93 TRP A C 1
ATOM 738 O O . TRP A 1 93 ? -7.286 -1.999 -9.949 1.00 63.88 93 TRP A O 1
ATOM 748 N N . PHE A 1 94 ? -6.134 -3.559 -11.069 1.00 56.38 94 PHE A N 1
ATOM 749 C CA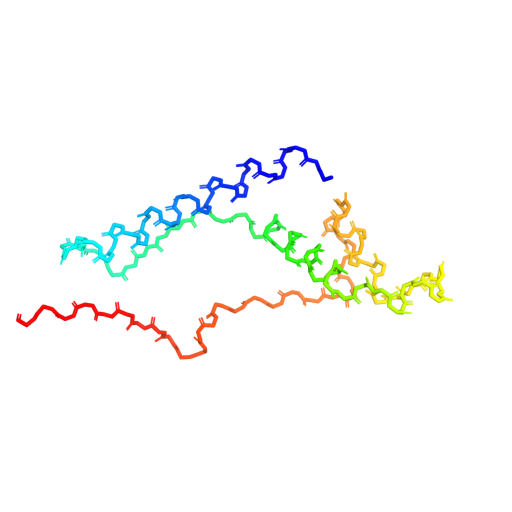 . PHE A 1 94 ? -5.438 -2.585 -11.905 1.00 56.38 94 PHE A CA 1
ATOM 750 C C . PHE A 1 94 ? -6.413 -2.104 -12.982 1.00 56.38 94 PHE A C 1
ATOM 752 O O . PHE A 1 94 ? -6.686 -2.816 -13.947 1.00 56.38 94 PHE A O 1
ATOM 759 N N . PHE A 1 95 ? -7.021 -0.937 -12.769 1.00 44.00 95 PHE A N 1
ATOM 760 C CA . PHE A 1 95 ? -7.913 -0.314 -13.745 1.00 44.00 95 PHE A CA 1
ATOM 761 C C . PHE A 1 95 ? -7.185 -0.141 -15.100 1.00 44.00 95 PHE A C 1
ATOM 763 O O . PHE A 1 95 ? -6.030 0.289 -15.092 1.00 44.00 95 PHE A O 1
ATOM 770 N N . PRO A 1 96 ? -7.824 -0.438 -16.254 1.00 48.06 96 PRO A N 1
ATOM 771 C CA . PRO A 1 96 ? -9.244 -0.733 -16.437 1.00 48.06 96 PRO A CA 1
ATOM 772 C C . PRO A 1 96 ? -9.594 -2.230 -16.536 1.00 48.06 96 PRO A C 1
ATOM 774 O O . PRO A 1 96 ? -8.808 -3.071 -16.959 1.00 48.06 96 PRO A O 1
ATOM 777 N N . HIS A 1 97 ? -10.858 -2.526 -16.213 1.00 39.44 97 HIS A N 1
ATOM 778 C CA . HIS A 1 97 ? -11.534 -3.831 -16.319 1.00 39.44 97 HIS A CA 1
ATOM 779 C C . HIS A 1 97 ? -11.502 -4.448 -17.735 1.00 39.44 97 HIS A C 1
ATOM 781 O O . HIS A 1 97 ? -11.612 -5.661 -17.894 1.00 39.44 97 HIS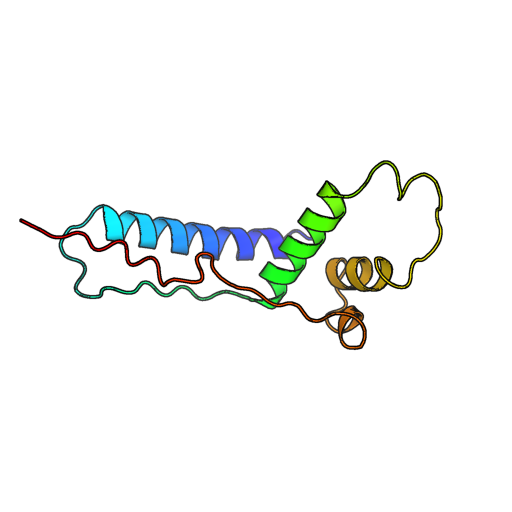 A O 1
ATOM 787 N N . LYS A 1 98 ? -11.278 -3.629 -18.771 1.00 45.22 98 LYS A N 1
ATOM 788 C CA . LYS A 1 98 ? -10.814 -4.099 -20.079 1.00 45.22 98 LYS A CA 1
ATOM 789 C C . LYS A 1 98 ? -9.305 -3.942 -20.109 1.00 45.22 98 LYS A C 1
ATOM 791 O O . LYS A 1 98 ? -8.825 -2.816 -20.034 1.00 45.22 98 LYS A O 1
ATOM 796 N N . HIS A 1 99 ? -8.600 -5.062 -20.229 1.00 45.75 99 HIS A N 1
ATOM 797 C CA . HIS A 1 99 ? -7.158 -5.156 -20.438 1.00 45.75 99 HIS A CA 1
ATOM 798 C C . HIS A 1 99 ? -6.665 -4.006 -21.343 1.00 45.75 99 HIS A C 1
ATOM 800 O O . HIS A 1 99 ? -6.829 -4.061 -22.562 1.00 45.75 99 HIS A O 1
ATOM 806 N N . HIS A 1 100 ? -6.111 -2.929 -20.773 1.00 43.44 100 HIS A N 1
ATOM 807 C CA . HIS A 1 100 ? -5.542 -1.849 -21.577 1.00 43.44 100 HIS A CA 1
ATOM 808 C C . HIS A 1 100 ? -4.190 -2.333 -22.094 1.00 43.44 100 HIS A C 1
ATOM 810 O O . HIS A 1 100 ? -3.171 -2.226 -21.419 1.00 43.44 100 HIS A O 1
ATOM 816 N N . GLN A 1 101 ? -4.196 -2.949 -23.274 1.00 46.84 101 GLN A N 1
ATOM 817 C CA . GLN A 1 101 ? -2.976 -3.268 -24.000 1.00 46.84 101 GLN A CA 1
ATOM 818 C C . GLN A 1 101 ? -2.510 -2.000 -24.721 1.00 46.84 101 GLN A C 1
ATOM 820 O O . GLN A 1 101 ? -3.033 -1.650 -25.777 1.00 46.84 101 GLN A O 1
ATOM 825 N N . SER A 1 102 ? -1.530 -1.293 -24.160 1.00 43.66 102 SER A N 1
ATOM 826 C CA . SER A 1 102 ? -0.796 -0.266 -24.903 1.00 43.66 102 SER A CA 1
ATOM 827 C C . SER A 1 102 ? 0.183 -0.973 -25.847 1.00 43.66 102 SER A C 1
ATOM 829 O O . SER A 1 102 ? 1.335 -1.222 -25.498 1.00 43.66 102 SER A O 1
ATOM 831 N N . ILE A 1 103 ? -0.293 -1.377 -27.026 1.00 52.19 103 ILE A N 1
ATOM 832 C CA . ILE A 1 103 ? 0.545 -1.993 -28.061 1.00 52.19 103 ILE A CA 1
ATOM 833 C C . ILE A 1 103 ? 1.161 -0.872 -28.893 1.00 52.19 103 ILE A C 1
ATOM 835 O O . ILE A 1 103 ? 0.453 -0.054 -29.477 1.00 52.19 103 ILE A O 1
ATOM 839 N N . LYS A 1 104 ? 2.490 -0.845 -28.966 1.00 44.00 104 LYS A N 1
ATOM 840 C CA . LYS A 1 104 ? 3.215 -0.016 -29.927 1.00 44.00 104 LYS A CA 1
ATOM 841 C C . LYS A 1 104 ? 3.263 -0.782 -31.249 1.00 44.00 104 LYS A C 1
ATOM 843 O O . LYS A 1 104 ? 4.075 -1.687 -31.408 1.00 44.00 104 LYS A O 1
ATOM 848 N N . LEU A 1 105 ? 2.343 -0.474 -32.161 1.00 43.50 105 LEU A N 1
ATOM 849 C CA . LEU A 1 105 ? 2.413 -0.960 -33.539 1.00 43.50 105 LEU A CA 1
ATOM 850 C C . LEU A 1 105 ? 3.515 -0.173 -34.254 1.00 43.50 105 LEU A C 1
ATOM 852 O O . LEU A 1 105 ? 3.407 1.042 -34.410 1.00 43.50 105 LEU A O 1
ATOM 856 N N . PHE A 1 106 ? 4.584 -0.862 -34.648 1.00 51.41 106 PHE A N 1
ATOM 857 C CA . PHE A 1 106 ? 5.523 -0.335 -35.632 1.00 51.41 106 PHE A CA 1
ATOM 858 C C . PHE A 1 106 ? 4.871 -0.489 -36.997 1.00 51.41 106 PHE A C 1
ATOM 860 O O . PHE A 1 106 ? 4.640 -1.613 -37.442 1.00 51.41 106 PHE A O 1
ATOM 867 N N . MET A 1 107 ? 4.509 0.644 -37.590 1.00 40.16 107 MET A N 1
ATOM 868 C CA . MET A 1 107 ? 4.146 0.752 -38.998 1.00 40.16 107 MET A CA 1
ATOM 869 C C . MET A 1 107 ? 5.370 1.221 -39.776 1.00 40.16 107 MET A C 1
ATOM 871 O O . MET A 1 107 ? 6.126 2.045 -39.207 1.00 40.16 107 MET A O 1
#

Organism: NCBI:txid219574

Secondary structure (DSSP, 8-state):
--HHHHHHHHHHHHHHHHHHHHHHH-TT-S-S-------HHHHHHHHHHHHHHHH-SHHHHH-----TTHHHHHHHHHT-TTTTTTT-------S-SS---------

Sequence (107 aa):
MPPSLTHSLYSWRESLTLKINLFFKYANSPVSSVHTPVNALKYARAMVGHLLSATSVEEFLKTGHSTPYLDPLKEFVLGDDHAMSDTHDIFYWFFPHKHHQSIKLFM

Radius of gyration: 18.66 Å; chains: 1; bounding box: 29×27×59 Å

Foldseek 3Di:
DDPVLVVVVVVQVVVVVVQVCCVVVDPDPPDLDDDTDDPVLSVVLVVLVVVVVVPDDPVCVVDPDDDLQCPLSVVSNVPPVCSCVVPDDDDDDDDDPPPPRPDDDDD

pLDDT: mean 71.16, std 16.62, range [39.09, 93.88]